Protein AF-X1FPE2-F1 (afdb_monomer_lite)

pLDDT: mean 84.33, std 11.92, range [54.25, 96.06]

Secondary structure (DSSP, 8-state):
---HHHHHHHHHHHHTT--HHHHHHHTT--HHHHHHHHH--HHHHHHHHHHT----GGGSTTHHHHHHHHHHTTT----HHHHHTT-

Foldseek 3Di:
DDDPVLLVQLVVVVVVVDDLVCSCVVVVHDSVVSVVSNVDDPVRVVVVVVVVPPPVVVCVVVPVVVVVVCVVVVVPDDPVVVVVVVD

Organism: NCBI:txid412755

Sequence (87 aa):
MIRKEMYEKVQLFKRLGHSKSEISSDLEIDPKTAAKYYAMDGREFKTYRKEHMFRDKVLEEYEKDILKVYKMNEFQRLNMSAVYDYL

Structure (mmCIF, N/CA/C/O backbone):
data_AF-X1FPE2-F1
#
_entry.id   AF-X1FPE2-F1
#
loop_
_atom_site.group_PDB
_atom_site.id
_atom_site.type_symbol
_atom_site.label_atom_id
_atom_site.label_alt_id
_atom_site.label_comp_id
_atom_site.label_asym_id
_atom_site.label_entity_id
_atom_site.label_seq_id
_atom_site.pdbx_PDB_ins_code
_atom_site.Cartn_x
_atom_site.Cartn_y
_atom_site.Cartn_z
_atom_site.occupancy
_atom_site.B_iso_or_equiv
_atom_site.auth_seq_id
_atom_site.auth_comp_id
_atom_site.auth_asym_id
_atom_site.auth_atom_id
_atom_site.pdbx_PDB_model_num
ATOM 1 N N . MET A 1 1 ? -6.764 -3.322 2.563 1.00 66.56 1 MET A N 1
ATOM 2 C CA . MET A 1 1 ? -5.664 -2.671 3.319 1.00 66.56 1 MET A CA 1
ATOM 3 C C . MET A 1 1 ? -4.416 -2.585 2.451 1.00 66.56 1 MET A C 1
ATOM 5 O O . MET A 1 1 ? -4.012 -3.592 1.882 1.00 66.56 1 MET A O 1
ATOM 9 N N . ILE A 1 2 ? -3.802 -1.404 2.353 1.00 78.38 2 ILE A N 1
ATOM 10 C CA . ILE A 1 2 ? -2.596 -1.186 1.540 1.00 78.38 2 ILE A CA 1
ATOM 11 C C . ILE A 1 2 ? -1.354 -1.688 2.284 1.00 78.38 2 ILE A C 1
ATOM 13 O O . ILE A 1 2 ? -1.034 -1.207 3.377 1.00 78.38 2 ILE A O 1
ATOM 17 N N . ARG A 1 3 ? -0.667 -2.678 1.701 1.00 82.25 3 ARG A N 1
ATOM 18 C CA . ARG A 1 3 ? 0.493 -3.345 2.310 1.00 82.25 3 ARG A CA 1
ATOM 19 C C . ARG A 1 3 ? 1.781 -2.577 2.007 1.00 82.25 3 ARG A C 1
ATOM 21 O O . ARG A 1 3 ? 2.111 -2.348 0.848 1.00 82.25 3 ARG A O 1
ATOM 28 N N . LYS A 1 4 ? 2.526 -2.221 3.060 1.00 87.75 4 LYS A N 1
ATOM 29 C CA . LYS A 1 4 ? 3.830 -1.534 2.967 1.00 87.75 4 LYS A CA 1
ATOM 30 C C . LYS A 1 4 ? 4.863 -2.358 2.195 1.00 87.75 4 LYS A C 1
ATOM 32 O O . LYS A 1 4 ? 5.574 -1.808 1.366 1.00 87.75 4 LYS A O 1
ATOM 37 N N . GLU A 1 5 ? 4.865 -3.669 2.413 1.00 90.25 5 GLU A N 1
ATOM 38 C CA . GLU A 1 5 ? 5.762 -4.625 1.752 1.00 90.25 5 GLU A CA 1
ATOM 39 C C . GLU A 1 5 ? 5.673 -4.551 0.223 1.00 90.25 5 GLU A C 1
ATOM 41 O O . GLU A 1 5 ? 6.689 -4.630 -0.459 1.00 90.25 5 GLU A O 1
ATOM 46 N N . MET A 1 6 ? 4.468 -4.355 -0.329 1.00 91.56 6 MET A N 1
ATOM 47 C CA . MET A 1 6 ? 4.285 -4.280 -1.781 1.00 91.56 6 MET A CA 1
ATOM 48 C C . MET A 1 6 ? 4.933 -3.019 -2.365 1.00 91.56 6 MET A C 1
ATOM 50 O O . MET A 1 6 ? 5.627 -3.084 -3.374 1.00 91.56 6 MET A O 1
ATOM 54 N N . TYR A 1 7 ? 4.765 -1.876 -1.699 1.00 93.81 7 TYR A N 1
ATOM 55 C CA . TYR A 1 7 ? 5.444 -0.637 -2.081 1.00 93.81 7 TYR A CA 1
ATOM 56 C C . TYR A 1 7 ? 6.971 -0.772 -1.993 1.00 93.81 7 TYR A C 1
ATOM 58 O O . TYR A 1 7 ? 7.679 -0.361 -2.908 1.00 93.81 7 TYR A O 1
ATOM 66 N N . GLU A 1 8 ? 7.487 -1.400 -0.935 1.00 94.88 8 GLU A N 1
ATOM 67 C CA . GLU A 1 8 ? 8.928 -1.619 -0.765 1.00 94.88 8 GLU A CA 1
ATOM 68 C C . GLU A 1 8 ? 9.518 -2.510 -1.866 1.00 94.88 8 GLU A C 1
ATOM 70 O O . GLU A 1 8 ? 10.593 -2.195 -2.382 1.00 94.88 8 GLU A O 1
ATOM 75 N N . LYS A 1 9 ? 8.798 -3.561 -2.285 1.00 95.50 9 LYS A N 1
ATOM 76 C CA . LYS A 1 9 ? 9.186 -4.404 -3.426 1.00 95.50 9 LYS A CA 1
ATOM 77 C C . LYS A 1 9 ? 9.240 -3.602 -4.726 1.00 95.50 9 LYS A C 1
ATOM 79 O O . LYS A 1 9 ? 10.267 -3.620 -5.396 1.00 95.50 9 LYS A O 1
ATOM 84 N N . VAL A 1 10 ? 8.204 -2.824 -5.044 1.00 94.81 10 VAL A N 1
ATOM 85 C CA . VAL A 1 10 ? 8.196 -1.966 -6.247 1.00 94.81 10 VAL A CA 1
ATOM 86 C C . VAL A 1 10 ? 9.377 -0.985 -6.243 1.00 94.81 10 VAL A C 1
ATOM 88 O O . VAL A 1 10 ? 10.049 -0.811 -7.258 1.00 94.81 10 VAL A O 1
ATOM 91 N N . GLN A 1 11 ? 9.685 -0.376 -5.095 1.00 95.88 11 GLN A N 1
ATOM 92 C CA . GLN A 1 11 ? 10.813 0.552 -4.957 1.00 95.88 11 GLN A CA 1
ATOM 93 C C . GLN A 1 11 ? 12.181 -0.142 -5.022 1.00 95.88 11 GLN A C 1
ATOM 95 O O . GLN A 1 11 ? 13.167 0.469 -5.434 1.00 95.88 11 GLN A O 1
ATOM 100 N N . LEU A 1 12 ? 12.283 -1.404 -4.601 1.00 96.06 12 LEU A N 1
ATOM 101 C CA . LEU A 1 12 ? 13.489 -2.208 -4.798 1.00 96.06 12 LEU A CA 1
ATOM 102 C C . LEU A 1 12 ? 13.717 -2.478 -6.288 1.00 96.06 12 LEU A C 1
ATOM 104 O O . LEU A 1 12 ? 14.786 -2.161 -6.794 1.00 96.06 12 LEU A O 1
ATOM 108 N N . PHE A 1 13 ? 12.702 -2.967 -6.997 1.00 95.00 13 PHE A N 1
ATOM 109 C CA . PHE A 1 13 ? 12.794 -3.263 -8.429 1.00 95.00 13 PHE A CA 1
ATOM 110 C C . PHE A 1 13 ? 13.098 -2.009 -9.257 1.00 95.00 13 PHE A C 1
ATOM 112 O O . PHE A 1 13 ? 13.950 -2.039 -10.141 1.00 95.00 13 PHE A O 1
ATOM 119 N N . LYS A 1 14 ? 12.494 -0.868 -8.903 1.00 94.50 14 LYS A N 1
ATOM 120 C CA . LYS A 1 14 ? 12.837 0.439 -9.484 1.00 94.50 14 LYS A CA 1
ATOM 121 C C . LYS A 1 14 ? 14.322 0.779 -9.319 1.00 94.50 14 LYS A C 1
ATOM 123 O O . LYS A 1 14 ? 14.947 1.250 -10.261 1.00 94.50 14 LYS A O 1
ATOM 128 N N . ARG A 1 15 ? 14.898 0.543 -8.133 1.00 94.81 15 ARG A N 1
ATOM 129 C CA . ARG A 1 15 ? 16.334 0.770 -7.868 1.00 94.81 15 ARG A CA 1
ATOM 130 C C . ARG A 1 15 ? 17.237 -0.205 -8.624 1.00 94.81 15 ARG A C 1
ATOM 132 O O . ARG A 1 15 ? 18.365 0.155 -8.931 1.00 94.81 15 ARG A O 1
ATOM 139 N N . LEU A 1 16 ? 16.734 -1.400 -8.926 1.00 95.06 16 LEU A N 1
ATOM 140 C CA . LEU A 1 16 ? 17.403 -2.401 -9.758 1.00 95.06 16 LEU A CA 1
ATOM 141 C C . LEU A 1 16 ? 17.264 -2.120 -11.268 1.00 95.06 16 LEU A C 1
ATOM 143 O O . LEU A 1 16 ? 17.884 -2.813 -12.064 1.00 95.06 16 LEU A O 1
ATOM 147 N N . GLY A 1 17 ? 16.497 -1.097 -11.666 1.00 94.69 17 GLY A N 1
ATOM 148 C CA . GLY A 1 17 ? 16.357 -0.665 -13.061 1.00 94.69 17 GLY A CA 1
ATOM 149 C C . GLY A 1 17 ? 15.175 -1.274 -13.818 1.00 94.69 17 GLY A C 1
ATOM 150 O O . GLY A 1 17 ? 15.046 -1.028 -15.014 1.00 94.69 17 GLY A O 1
ATOM 151 N N . HIS A 1 18 ? 14.297 -2.020 -13.145 1.00 94.69 18 HIS A N 1
ATOM 152 C CA . HIS A 1 18 ? 13.126 -2.616 -13.788 1.00 94.69 18 HIS A CA 1
ATOM 153 C C . HIS A 1 18 ? 12.111 -1.547 -14.209 1.00 94.69 18 HIS A C 1
ATOM 155 O O . HIS A 1 18 ? 11.838 -0.578 -13.493 1.00 94.69 18 HIS A O 1
ATOM 161 N N . SER A 1 19 ? 11.488 -1.777 -15.356 1.00 94.62 19 SER A N 1
ATOM 162 C CA . SER A 1 19 ? 10.362 -1.012 -15.870 1.00 94.62 19 SER A CA 1
ATOM 163 C C . SER A 1 19 ? 9.062 -1.324 -15.121 1.00 94.62 19 SER A C 1
ATOM 165 O O . SER A 1 19 ? 8.901 -2.346 -14.455 1.00 94.62 19 SER A O 1
ATOM 167 N N . LYS A 1 20 ? 8.068 -0.442 -15.268 1.00 94.38 20 LYS A N 1
ATOM 168 C CA . LYS A 1 20 ? 6.736 -0.621 -14.661 1.00 94.38 20 LYS A CA 1
ATOM 169 C C . LYS A 1 20 ? 6.034 -1.898 -15.149 1.00 94.38 20 LYS A C 1
ATOM 171 O O . LYS A 1 20 ? 5.300 -2.507 -14.377 1.00 94.38 20 LYS A O 1
ATOM 176 N N . SER A 1 21 ? 6.242 -2.277 -16.411 1.00 94.75 21 SER A N 1
ATOM 177 C CA . SER A 1 21 ? 5.675 -3.486 -17.021 1.00 94.75 21 SER A CA 1
ATOM 178 C C . SER A 1 21 ? 6.312 -4.761 -16.479 1.00 94.75 21 SER A C 1
ATOM 180 O O . SER A 1 21 ? 5.587 -5.704 -16.169 1.00 94.75 21 SER A O 1
ATOM 182 N N . GLU A 1 22 ? 7.636 -4.770 -16.304 1.00 94.69 22 GLU A N 1
ATOM 183 C CA . GLU A 1 22 ? 8.348 -5.888 -15.669 1.00 94.69 22 GLU A CA 1
ATOM 184 C C . GLU A 1 22 ? 7.880 -6.046 -14.227 1.00 94.69 22 GLU A C 1
ATOM 186 O O . GLU A 1 22 ? 7.441 -7.115 -13.843 1.00 94.69 22 GLU A O 1
ATOM 191 N N . ILE A 1 23 ? 7.810 -4.953 -13.466 1.00 94.12 23 ILE A N 1
ATOM 192 C CA . ILE A 1 23 ? 7.325 -4.975 -12.079 1.00 94.12 23 ILE A CA 1
ATOM 193 C C . ILE A 1 23 ? 5.889 -5.504 -11.972 1.00 94.12 23 ILE A C 1
ATOM 195 O O . ILE A 1 23 ? 5.576 -6.245 -11.045 1.00 94.12 23 ILE A O 1
ATOM 199 N N . SER A 1 24 ? 5.001 -5.106 -12.887 1.00 95.38 24 SER A N 1
ATOM 200 C CA . SER A 1 24 ? 3.616 -5.593 -12.910 1.00 95.38 24 SER A CA 1
ATOM 201 C C . SER A 1 24 ? 3.545 -7.094 -13.190 1.00 95.38 24 SER A C 1
ATOM 203 O O . SER A 1 24 ? 2.743 -7.777 -12.559 1.00 95.38 24 SER A O 1
ATOM 205 N N . SER A 1 25 ? 4.404 -7.592 -14.082 1.00 94.81 25 SER A N 1
ATOM 206 C CA . SER A 1 25 ? 4.473 -9.009 -14.451 1.00 94.81 25 SER A CA 1
ATOM 207 C C . SER A 1 25 ? 5.129 -9.844 -13.344 1.00 94.81 25 SER A C 1
ATOM 209 O O . SER A 1 25 ? 4.549 -10.827 -12.903 1.00 94.81 25 SER A O 1
ATOM 211 N N . ASP A 1 26 ? 6.279 -9.405 -12.827 1.00 93.44 26 ASP A N 1
ATOM 212 C CA . ASP A 1 26 ? 7.087 -10.116 -11.827 1.00 93.44 26 ASP A CA 1
ATOM 213 C C . ASP A 1 26 ? 6.417 -10.172 -10.448 1.00 93.44 26 ASP A C 1
ATOM 215 O O . ASP A 1 26 ? 6.586 -11.136 -9.703 1.00 93.44 26 ASP A O 1
ATOM 219 N N . LEU A 1 27 ? 5.685 -9.116 -10.070 1.00 91.69 27 LEU A N 1
ATOM 220 C CA . LEU A 1 27 ? 4.954 -9.060 -8.800 1.00 91.69 27 LEU A CA 1
ATOM 221 C C . LEU A 1 27 ? 3.482 -9.467 -8.940 1.00 91.69 27 LEU A C 1
ATOM 223 O O . LEU A 1 27 ? 2.774 -9.446 -7.932 1.00 91.69 27 LEU A O 1
ATOM 227 N N . GLU A 1 28 ? 3.028 -9.790 -10.156 1.00 93.12 28 GLU A N 1
ATOM 228 C CA . GLU A 1 28 ? 1.635 -10.126 -10.485 1.00 93.12 28 GLU A CA 1
ATOM 229 C C . GLU A 1 28 ? 0.624 -9.110 -9.918 1.00 93.12 28 GLU A C 1
ATOM 231 O O . GLU A 1 28 ? -0.432 -9.450 -9.381 1.00 93.12 28 GLU A O 1
ATOM 236 N N . ILE A 1 29 ? 0.963 -7.820 -10.006 1.00 92.25 29 ILE A N 1
ATOM 237 C CA . ILE A 1 29 ? 0.103 -6.723 -9.551 1.00 92.25 29 ILE A CA 1
ATOM 238 C C . ILE A 1 29 ? -0.501 -5.976 -10.729 1.00 92.25 29 ILE A C 1
ATOM 240 O O . ILE A 1 29 ? 0.101 -5.867 -11.797 1.00 92.25 29 ILE A O 1
ATOM 244 N N . ASP A 1 30 ? -1.668 -5.376 -10.497 1.00 93.12 30 ASP A N 1
ATOM 245 C CA . ASP A 1 30 ? -2.328 -4.525 -11.481 1.00 93.12 30 ASP A CA 1
ATOM 246 C C . ASP A 1 30 ? -1.373 -3.422 -12.003 1.00 93.12 30 ASP A C 1
ATOM 248 O O . ASP A 1 30 ? -0.741 -2.719 -11.196 1.00 93.12 30 ASP A O 1
ATOM 252 N N . PRO A 1 31 ? -1.281 -3.216 -13.333 1.00 93.50 31 PRO A N 1
ATOM 253 C CA . PRO A 1 31 ? -0.376 -2.236 -13.927 1.00 93.50 31 PRO A CA 1
ATOM 254 C C . PRO A 1 31 ? -0.560 -0.812 -13.394 1.00 93.50 31 PRO A C 1
ATOM 256 O O . PRO A 1 31 ? 0.417 -0.064 -13.283 1.00 93.50 31 PRO A O 1
ATOM 259 N N . LYS A 1 32 ? -1.786 -0.412 -13.018 1.00 94.06 32 LYS A N 1
ATOM 260 C CA . LYS A 1 32 ? -2.029 0.917 -12.433 1.00 94.06 32 LYS A CA 1
ATOM 261 C C . LYS A 1 32 ? -1.426 1.006 -11.036 1.00 94.06 32 LYS A C 1
ATOM 263 O O . LYS A 1 32 ? -0.867 2.043 -10.684 1.00 94.06 32 LYS A O 1
ATOM 268 N N . THR A 1 33 ? -1.485 -0.075 -10.259 1.00 91.25 33 THR A N 1
ATOM 269 C CA . THR A 1 33 ? -0.837 -0.166 -8.942 1.00 91.25 33 THR A CA 1
ATOM 270 C C . THR A 1 33 ? 0.684 -0.100 -9.068 1.00 91.25 33 THR A C 1
ATOM 272 O O . THR A 1 33 ? 1.309 0.698 -8.365 1.00 91.25 33 THR A O 1
ATOM 275 N N . ALA A 1 34 ? 1.273 -0.850 -10.007 1.00 93.75 34 ALA A N 1
ATOM 276 C CA . ALA A 1 34 ? 2.705 -0.779 -10.297 1.00 93.75 34 ALA A CA 1
ATOM 277 C C . ALA A 1 34 ? 3.120 0.648 -10.687 1.00 93.75 34 ALA A C 1
ATOM 279 O O . ALA A 1 34 ? 4.025 1.221 -10.082 1.00 93.75 34 ALA A O 1
ATOM 280 N N . ALA A 1 35 ? 2.409 1.270 -11.633 1.00 95.62 35 ALA A N 1
ATOM 281 C CA . ALA A 1 35 ? 2.691 2.631 -12.082 1.00 95.62 35 ALA A CA 1
ATOM 282 C C . ALA A 1 35 ? 2.568 3.669 -10.955 1.00 95.62 35 ALA A C 1
ATOM 284 O O . ALA A 1 35 ? 3.428 4.546 -10.835 1.00 95.62 35 ALA A O 1
ATOM 285 N N . LYS A 1 36 ? 1.535 3.547 -10.113 1.00 94.50 36 LYS A N 1
ATOM 286 C CA . LYS A 1 36 ? 1.301 4.423 -8.962 1.00 94.50 36 LYS A CA 1
ATOM 287 C C . LYS A 1 36 ? 2.440 4.328 -7.955 1.00 94.50 36 LYS A C 1
ATOM 289 O O . LYS A 1 36 ? 3.016 5.348 -7.595 1.00 94.50 36 LYS A O 1
ATOM 294 N N . TYR A 1 37 ? 2.794 3.118 -7.523 1.00 95.06 37 TYR A N 1
ATOM 295 C CA . TYR A 1 37 ? 3.848 2.923 -6.521 1.00 95.06 37 TYR A CA 1
ATOM 296 C C . TYR A 1 37 ? 5.229 3.263 -7.061 1.00 95.06 37 TYR A C 1
ATOM 298 O O . TYR A 1 37 ? 6.070 3.716 -6.296 1.00 95.06 37 TYR A O 1
ATOM 306 N N . TYR A 1 38 ? 5.454 3.089 -8.362 1.00 94.50 38 TYR A N 1
ATOM 307 C CA . TYR A 1 38 ? 6.703 3.459 -9.016 1.00 94.50 38 TYR A CA 1
ATOM 308 C C . TYR A 1 38 ? 6.932 4.977 -9.038 1.00 94.50 38 TYR A C 1
ATOM 310 O O . TYR A 1 38 ? 8.070 5.437 -8.902 1.00 94.50 38 TYR A O 1
ATOM 318 N N . ALA A 1 39 ? 5.870 5.760 -9.245 1.00 94.69 39 ALA A N 1
ATOM 319 C CA . ALA A 1 39 ? 5.940 7.220 -9.278 1.00 94.69 39 ALA A CA 1
ATOM 320 C C . ALA A 1 39 ? 6.058 7.836 -7.876 1.00 94.69 39 ALA A C 1
ATOM 322 O O . ALA A 1 39 ? 6.739 8.842 -7.714 1.00 94.69 39 ALA A O 1
ATOM 323 N N . MET A 1 40 ? 5.421 7.203 -6.893 1.00 93.81 40 MET A N 1
ATOM 324 C CA . MET A 1 40 ? 5.266 7.712 -5.535 1.00 93.81 40 MET A CA 1
ATOM 325 C C . MET A 1 40 ? 6.571 7.677 -4.725 1.00 93.81 40 MET A C 1
ATOM 327 O O . MET A 1 40 ? 7.330 6.703 -4.797 1.00 93.81 40 MET A O 1
ATOM 331 N N . ASP A 1 41 ? 6.803 8.713 -3.918 1.00 91.75 41 ASP A N 1
ATOM 332 C CA . ASP A 1 41 ? 7.870 8.747 -2.916 1.00 91.75 41 ASP A CA 1
ATOM 333 C C . ASP A 1 41 ? 7.421 8.192 -1.545 1.00 91.75 41 ASP A C 1
ATOM 335 O O . ASP A 1 41 ? 6.251 7.887 -1.296 1.00 91.75 41 ASP A O 1
ATOM 339 N N . GLY A 1 42 ? 8.365 8.035 -0.610 1.00 89.44 42 GLY A N 1
ATOM 340 C CA . GLY A 1 42 ? 8.067 7.451 0.703 1.00 89.44 42 GLY A CA 1
ATOM 341 C C . GLY A 1 42 ? 7.117 8.288 1.571 1.00 89.44 42 GLY A C 1
ATOM 342 O O . GLY A 1 42 ? 6.394 7.725 2.399 1.00 89.44 42 GLY A O 1
ATOM 343 N N . ARG A 1 43 ? 7.101 9.616 1.400 1.00 91.62 43 ARG A N 1
ATOM 344 C CA . ARG A 1 43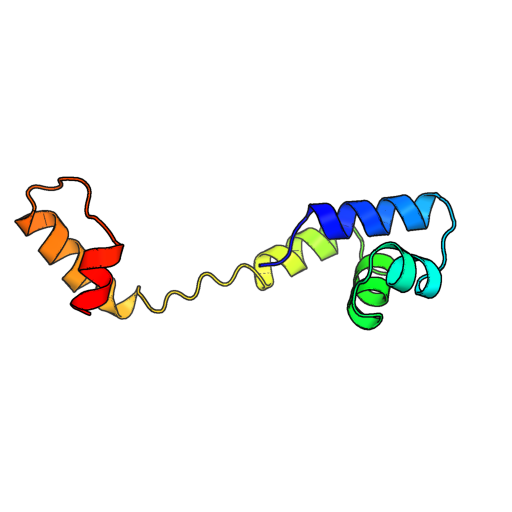 ? 6.203 10.521 2.133 1.00 91.62 43 ARG A CA 1
ATOM 345 C C . ARG A 1 43 ? 4.797 10.439 1.559 1.00 91.62 43 ARG A C 1
ATOM 347 O O . ARG A 1 43 ? 3.851 10.253 2.322 1.00 91.62 43 ARG A O 1
ATOM 354 N N . GLU A 1 44 ? 4.679 10.484 0.239 1.00 93.00 44 GLU A N 1
ATOM 355 C CA . GLU A 1 44 ? 3.421 10.301 -0.480 1.00 93.00 44 GLU A CA 1
ATOM 356 C C . GLU A 1 44 ? 2.806 8.934 -0.169 1.00 93.00 44 GLU A C 1
ATOM 358 O O . GLU A 1 44 ? 1.6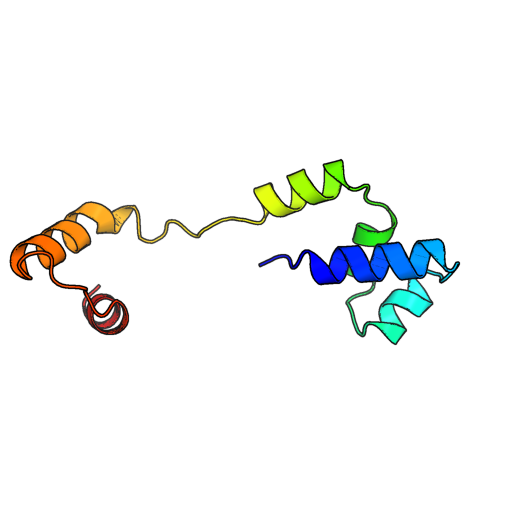19 8.857 0.140 1.00 93.00 44 GLU A O 1
ATOM 363 N N . PHE A 1 45 ? 3.611 7.865 -0.118 1.00 91.88 45 PHE A N 1
ATOM 364 C CA . PHE A 1 45 ? 3.123 6.539 0.266 1.00 91.88 45 PHE A CA 1
ATOM 365 C C . PHE A 1 45 ? 2.596 6.498 1.698 1.00 91.88 45 PHE A C 1
ATOM 367 O O . PHE A 1 45 ? 1.567 5.875 1.965 1.00 91.88 45 PHE A O 1
ATOM 374 N N . LYS A 1 46 ? 3.271 7.170 2.637 1.00 88.56 46 LYS A N 1
ATOM 375 C CA . LYS A 1 46 ? 2.815 7.241 4.030 1.00 88.56 46 LYS A CA 1
ATOM 376 C C . LYS A 1 46 ? 1.459 7.944 4.134 1.00 88.56 46 LYS A C 1
ATOM 378 O O . LYS A 1 46 ? 0.589 7.446 4.848 1.00 88.56 46 LYS A O 1
ATOM 383 N N . THR A 1 47 ? 1.276 9.052 3.419 1.00 89.31 47 THR A N 1
ATOM 384 C CA . THR A 1 47 ? 0.003 9.788 3.362 1.00 89.31 47 THR A CA 1
ATOM 385 C C . THR A 1 47 ? -1.081 8.957 2.685 1.00 89.31 47 THR A C 1
ATOM 387 O O . THR A 1 47 ? -2.114 8.704 3.295 1.00 89.31 47 THR A O 1
ATOM 390 N N . TYR A 1 48 ? -0.800 8.413 1.502 1.00 88.38 48 TYR A N 1
ATOM 391 C CA . TYR A 1 48 ? -1.709 7.554 0.748 1.00 88.38 48 TYR A CA 1
ATOM 392 C C . TYR A 1 48 ? -2.177 6.343 1.562 1.00 88.38 48 TYR A C 1
ATOM 394 O O . TYR A 1 48 ? -3.369 6.039 1.628 1.00 88.38 48 TYR A O 1
ATOM 402 N N . ARG A 1 49 ? -1.246 5.669 2.247 1.00 87.12 49 ARG A N 1
ATOM 403 C CA . ARG A 1 49 ? -1.568 4.561 3.147 1.00 87.12 49 ARG A CA 1
ATOM 404 C C . ARG A 1 49 ? -2.450 5.028 4.299 1.00 87.12 49 ARG A C 1
ATOM 406 O O . ARG A 1 49 ? -3.381 4.310 4.623 1.00 87.12 49 ARG A O 1
ATOM 413 N N . LYS A 1 50 ? -2.181 6.188 4.909 1.00 83.19 50 LYS A N 1
ATOM 414 C CA . LYS A 1 50 ? -2.994 6.739 6.007 1.00 83.19 50 LYS A CA 1
ATOM 415 C C . LYS A 1 50 ? -4.417 7.067 5.547 1.00 83.19 50 LYS A C 1
ATOM 417 O O . LYS A 1 50 ? -5.360 6.708 6.237 1.00 83.19 50 LYS A O 1
ATOM 422 N N . GLU A 1 51 ? -4.566 7.687 4.382 1.00 83.31 51 GLU A N 1
ATOM 423 C CA . GLU A 1 51 ? -5.870 7.987 3.774 1.00 83.31 51 GLU A CA 1
ATOM 424 C C . GLU A 1 51 ? -6.650 6.715 3.441 1.00 83.31 51 GLU A C 1
ATOM 426 O O . GLU A 1 51 ? -7.856 6.668 3.616 1.00 83.31 51 GLU A O 1
ATOM 431 N N . HIS A 1 52 ? -5.959 5.656 3.014 1.00 77.50 52 HIS A N 1
ATOM 432 C CA . HIS A 1 52 ? -6.566 4.355 2.710 1.00 77.50 52 HIS A CA 1
ATOM 433 C C . HIS A 1 52 ? -6.571 3.400 3.914 1.00 77.50 52 HIS A C 1
ATOM 435 O O . HIS A 1 52 ? -6.941 2.230 3.788 1.00 77.50 52 HIS A O 1
ATOM 441 N N . MET A 1 53 ? -6.167 3.881 5.092 1.00 70.19 53 MET A N 1
ATOM 442 C CA . MET A 1 53 ? -6.374 3.227 6.383 1.00 70.19 53 MET A CA 1
ATOM 443 C C . MET A 1 53 ? -7.713 3.675 6.979 1.00 70.19 53 MET A C 1
ATOM 445 O O . MET A 1 53 ? -7.813 3.907 8.184 1.00 70.19 53 MET A O 1
ATOM 449 N N . PHE A 1 54 ? -8.757 3.748 6.146 1.00 58.12 54 PHE A N 1
ATOM 450 C CA . PHE A 1 54 ? -10.123 3.702 6.646 1.00 58.12 54 PHE A CA 1
ATOM 451 C C . PHE A 1 54 ? -10.284 2.383 7.406 1.00 58.12 54 PHE A C 1
ATOM 453 O O . PHE A 1 54 ? -10.374 1.300 6.830 1.00 58.12 54 PHE A O 1
ATOM 460 N N . ARG A 1 55 ? -10.259 2.474 8.738 1.00 57.09 55 ARG A N 1
ATOM 461 C CA . ARG A 1 55 ? -11.114 1.609 9.536 1.00 57.09 55 ARG A CA 1
ATOM 462 C C . ARG A 1 55 ? -12.513 2.081 9.203 1.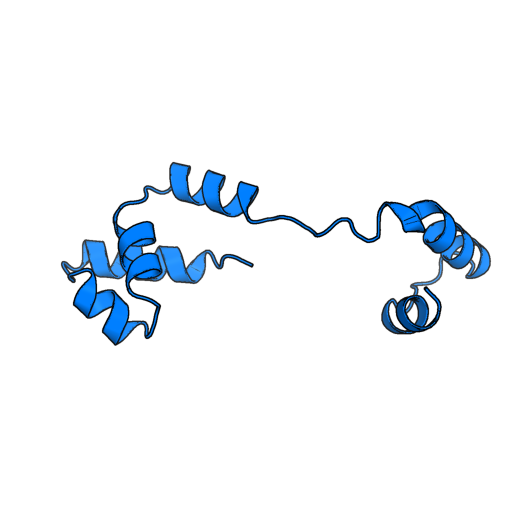00 57.09 55 ARG A C 1
ATOM 464 O O . ARG A 1 55 ? -12.853 3.205 9.563 1.00 57.09 55 ARG A O 1
ATOM 471 N N . ASP A 1 56 ? -13.270 1.252 8.502 1.00 54.25 56 ASP A N 1
ATOM 472 C CA . ASP A 1 56 ? -14.714 1.394 8.484 1.00 54.25 56 ASP A CA 1
ATOM 473 C C . ASP A 1 56 ? -15.166 1.419 9.941 1.00 54.25 56 ASP A C 1
ATOM 475 O O . ASP A 1 56 ? -15.176 0.408 10.643 1.00 54.25 56 ASP A O 1
ATOM 479 N N . LYS A 1 57 ? -15.460 2.621 10.432 1.00 58.59 57 LYS A N 1
ATOM 480 C CA . LYS A 1 57 ? -16.044 2.853 11.747 1.00 58.59 57 LYS A CA 1
ATOM 481 C C . LYS A 1 57 ? -17.547 2.570 11.699 1.00 58.59 57 LYS A C 1
ATOM 483 O O . LYS A 1 57 ? -18.327 3.226 12.372 1.00 58.59 57 LYS A O 1
ATOM 488 N N . VAL A 1 58 ? -17.949 1.565 10.926 1.00 64.06 58 VAL A N 1
ATOM 489 C CA . VAL A 1 58 ? -19.332 1.080 10.865 1.00 64.06 58 VAL A CA 1
ATOM 490 C C . VAL A 1 58 ? -19.824 0.723 12.270 1.00 64.06 58 VAL A C 1
ATOM 492 O O . VAL A 1 58 ? -20.996 0.846 12.564 1.00 64.06 58 VAL A O 1
ATOM 495 N N . LEU A 1 59 ? -18.911 0.373 13.182 1.00 63.62 59 LEU A N 1
ATOM 496 C CA . LEU A 1 59 ? -19.228 0.045 14.570 1.00 63.62 59 LEU A CA 1
ATOM 497 C C . LEU A 1 59 ? -19.219 1.234 15.543 1.00 63.62 59 LEU A C 1
ATOM 499 O O . LEU A 1 59 ? -19.493 1.038 16.722 1.00 63.62 59 LEU A O 1
ATOM 503 N N . GLU A 1 60 ? -18.902 2.450 15.089 1.00 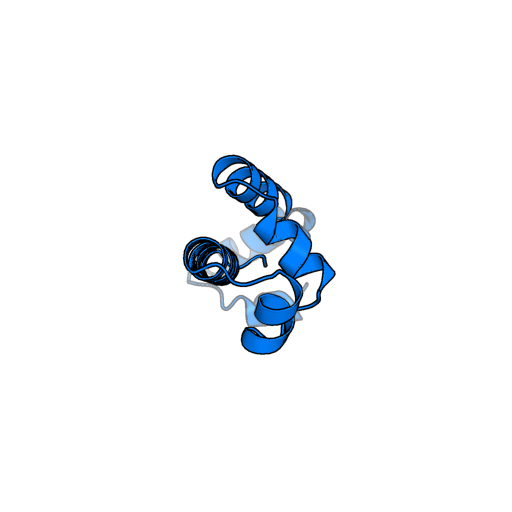73.06 60 GLU A N 1
ATOM 504 C CA . GLU A 1 60 ? -18.981 3.650 15.938 1.00 73.06 60 GLU A CA 1
ATOM 505 C C . GLU A 1 60 ? -20.438 3.965 16.309 1.00 73.06 60 GLU A C 1
ATOM 507 O O . GLU A 1 60 ? -20.700 4.413 17.421 1.00 73.06 60 GLU A O 1
ATOM 512 N N . GLU A 1 61 ? -21.407 3.626 15.449 1.00 79.38 61 GLU A N 1
ATOM 513 C CA . GLU A 1 61 ? -22.834 3.760 15.780 1.00 79.38 61 GLU A CA 1
ATOM 514 C C . GLU A 1 61 ? -23.285 2.787 16.885 1.00 79.38 61 GLU A C 1
ATOM 516 O O . GLU A 1 61 ? -24.096 3.157 17.734 1.00 79.38 61 GLU A O 1
ATOM 521 N N . TYR A 1 62 ? -22.686 1.593 16.946 1.00 78.88 62 TYR A N 1
ATOM 522 C CA . TYR A 1 62 ? -22.984 0.562 17.949 1.00 78.88 62 TYR A CA 1
ATOM 523 C C . TYR A 1 62 ? -22.102 0.652 19.201 1.00 78.88 62 TYR A C 1
ATOM 525 O O . TYR A 1 62 ? -22.182 -0.216 20.072 1.00 78.88 62 TYR A O 1
ATOM 533 N N . GLU A 1 63 ? -21.257 1.682 19.334 1.00 80.56 63 GLU A N 1
ATOM 534 C CA . GLU A 1 63 ? -20.299 1.800 20.443 1.00 80.56 63 GLU A CA 1
ATOM 535 C C . GLU A 1 63 ? -20.989 1.662 21.809 1.00 80.56 63 GLU A C 1
ATOM 537 O O . GLU A 1 63 ? -20.528 0.926 22.685 1.00 80.56 63 GLU A O 1
ATOM 542 N N . LYS A 1 64 ? -22.141 2.320 21.978 1.00 84.31 64 LYS A N 1
ATOM 543 C CA . LYS A 1 64 ? -22.915 2.281 23.228 1.00 84.31 64 LYS A CA 1
ATOM 544 C C . LYS A 1 64 ? -23.450 0.885 23.540 1.00 84.31 64 LYS A C 1
ATOM 546 O O . LYS A 1 64 ? -23.409 0.470 24.699 1.00 84.31 64 LYS A O 1
ATOM 551 N N . ASP A 1 65 ? -23.925 0.167 22.529 1.00 84.31 65 ASP A N 1
ATOM 552 C CA . ASP A 1 65 ? -24.497 -1.169 22.693 1.00 84.31 65 ASP A CA 1
ATOM 553 C C . ASP A 1 65 ? -23.408 -2.207 22.974 1.00 84.31 65 ASP A C 1
ATOM 555 O O . ASP A 1 65 ? -23.541 -3.014 23.897 1.00 84.31 65 ASP A O 1
ATOM 559 N N . ILE A 1 66 ? -22.265 -2.106 22.291 1.00 81.94 66 ILE A N 1
ATOM 560 C CA . ILE A 1 66 ? -21.086 -2.943 22.547 1.00 81.94 66 ILE A CA 1
ATOM 561 C C . ILE A 1 66 ? -20.575 -2.731 23.979 1.00 81.94 66 ILE A C 1
ATOM 563 O O . ILE A 1 66 ? -20.320 -3.699 24.699 1.00 81.94 66 ILE A O 1
ATOM 567 N N . LEU A 1 67 ? -20.465 -1.478 24.435 1.00 84.44 67 LEU A N 1
ATOM 568 C CA . LEU A 1 67 ? -20.041 -1.164 25.804 1.00 84.44 67 LEU A CA 1
ATOM 569 C C . LEU A 1 67 ? -21.039 -1.668 26.853 1.00 84.44 67 LEU A C 1
ATOM 571 O O . LEU A 1 67 ? -20.633 -2.094 27.937 1.00 84.44 67 LEU A O 1
ATOM 575 N N . LYS A 1 68 ? -22.338 -1.654 26.540 1.00 86.31 68 LYS A N 1
ATOM 576 C CA . LYS A 1 68 ? -23.380 -2.205 27.411 1.00 86.31 68 LYS A CA 1
ATOM 577 C C . LYS A 1 68 ? -23.229 -3.718 27.564 1.00 86.31 68 LYS A C 1
ATOM 579 O O . LYS A 1 68 ? -23.227 -4.198 28.696 1.00 86.31 68 LYS A O 1
ATOM 584 N N . VAL A 1 69 ? -23.041 -4.447 26.463 1.00 84.25 69 VAL A N 1
ATOM 585 C CA . VAL A 1 69 ? -22.782 -5.898 26.484 1.00 84.25 69 VAL A CA 1
ATOM 586 C C . VAL A 1 69 ? -21.491 -6.203 27.241 1.00 84.25 69 VAL A C 1
ATOM 588 O O . VAL A 1 69 ? -21.470 -7.084 28.095 1.00 84.25 69 VAL A O 1
ATOM 591 N N . TYR A 1 70 ? -20.431 -5.425 27.015 1.00 84.19 70 TYR A N 1
ATOM 592 C CA . TYR A 1 70 ? -19.161 -5.597 27.720 1.00 84.19 70 TYR A CA 1
ATOM 593 C C . TYR A 1 70 ? -19.294 -5.406 29.235 1.00 84.19 70 TYR A C 1
ATOM 595 O O . TYR A 1 70 ? -18.746 -6.190 30.009 1.00 84.19 70 TYR A O 1
ATOM 603 N N . LYS A 1 71 ? -20.072 -4.404 29.661 1.00 86.31 71 LYS A N 1
ATOM 604 C CA . LYS A 1 71 ? -20.380 -4.162 31.074 1.00 86.31 71 LYS A CA 1
ATOM 605 C C . LYS A 1 71 ? -21.219 -5.289 31.682 1.00 86.31 71 LYS A C 1
ATOM 607 O O . LYS A 1 71 ? -20.962 -5.676 32.817 1.00 86.31 71 LYS A O 1
ATOM 612 N N . MET A 1 72 ? -22.208 -5.805 30.949 1.00 86.44 72 MET A N 1
ATOM 613 C CA . MET A 1 72 ? -23.010 -6.961 31.380 1.00 86.44 72 MET A CA 1
ATOM 614 C C . MET A 1 72 ? -22.168 -8.236 31.487 1.00 86.44 72 MET A C 1
ATOM 616 O O . MET A 1 72 ? -22.436 -9.065 32.347 1.00 86.44 72 MET A O 1
ATOM 620 N N . ASN A 1 73 ? -21.124 -8.357 30.667 1.00 85.88 73 ASN A N 1
ATOM 621 C CA . ASN A 1 73 ? -20.166 -9.460 30.684 1.00 85.88 73 ASN A CA 1
ATOM 622 C C . ASN A 1 73 ? -19.033 -9.277 31.716 1.00 85.88 73 ASN A C 1
ATOM 624 O O . ASN A 1 73 ? -17.955 -9.843 31.553 1.00 85.88 73 ASN A O 1
ATOM 628 N N . GLU A 1 74 ? -19.221 -8.424 32.730 1.00 88.25 74 GLU A N 1
ATOM 629 C CA . GLU A 1 74 ? -18.225 -8.143 33.779 1.00 88.25 74 GLU A CA 1
ATOM 630 C C . GLU A 1 74 ? -16.841 -7.746 33.238 1.00 88.25 74 GLU A C 1
ATOM 632 O O . GLU A 1 74 ? -15.808 -8.027 33.846 1.00 88.25 74 GLU A O 1
ATOM 637 N N . PHE A 1 75 ? -16.805 -7.089 32.075 1.00 84.38 75 PHE A N 1
ATOM 638 C CA . PHE A 1 75 ? -15.572 -6.705 31.385 1.00 84.38 75 PHE A CA 1
ATOM 639 C C . PHE A 1 75 ? -14.661 -7.890 31.019 1.00 84.38 75 PHE A C 1
ATOM 641 O O . PHE A 1 75 ? -13.472 -7.712 30.746 1.00 84.38 75 PHE A O 1
ATOM 648 N N . GLN A 1 76 ? -15.199 -9.110 30.973 1.00 83.69 76 GLN A N 1
ATOM 649 C CA . GLN A 1 76 ? -14.477 -10.252 30.436 1.00 83.69 76 GLN A CA 1
ATOM 650 C C . GLN A 1 76 ? -14.340 -10.116 28.920 1.00 83.69 76 GLN A C 1
ATOM 652 O O . GLN A 1 76 ? -15.199 -9.546 28.239 1.00 83.69 76 GLN A O 1
ATOM 657 N N . ARG A 1 77 ? -13.243 -10.653 28.378 1.00 78.62 77 ARG A N 1
ATOM 658 C CA . ARG A 1 77 ? -12.921 -10.572 26.951 1.00 78.62 77 ARG A CA 1
ATOM 659 C C . ARG A 1 77 ? -14.095 -11.083 26.110 1.00 78.62 77 ARG A C 1
ATOM 661 O O . ARG A 1 77 ? -14.404 -12.270 26.134 1.00 78.62 77 ARG A O 1
ATOM 668 N N . LEU A 1 78 ? -14.711 -10.187 25.343 1.00 72.25 78 LEU A N 1
ATOM 669 C CA . LEU A 1 78 ? -15.794 -10.546 24.435 1.00 72.25 78 LEU A CA 1
ATOM 670 C C . LEU A 1 78 ? -15.240 -11.319 23.245 1.00 72.25 78 LEU A C 1
ATOM 672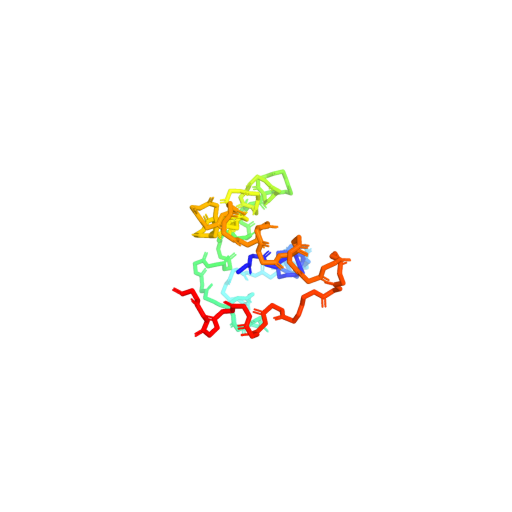 O O . LEU A 1 78 ? -14.267 -10.901 22.606 1.00 72.25 78 LEU A O 1
ATOM 676 N N . ASN A 1 79 ? -15.896 -12.429 22.917 1.00 77.12 79 ASN A N 1
ATOM 677 C CA . ASN A 1 79 ? -15.727 -13.014 21.605 1.00 77.12 79 ASN A CA 1
ATOM 678 C C . ASN A 1 79 ? -16.468 -12.131 20.599 1.00 77.12 79 ASN A C 1
ATOM 680 O O . ASN A 1 79 ? -17.686 -12.216 20.468 1.00 77.12 79 ASN A O 1
ATOM 684 N N . MET A 1 80 ? -15.720 -11.280 19.899 1.00 67.62 80 MET A N 1
ATOM 685 C CA . MET A 1 80 ? -16.287 -10.351 18.925 1.00 67.62 80 MET A CA 1
ATOM 686 C C . MET A 1 80 ? -17.123 -11.065 17.858 1.00 67.62 80 MET A C 1
ATOM 688 O O . MET A 1 80 ? -18.108 -10.486 17.424 1.00 67.62 80 MET A O 1
ATOM 692 N N . SER A 1 81 ? -16.813 -12.326 17.508 1.00 65.06 81 SER A N 1
ATOM 693 C CA . SER A 1 81 ? -17.628 -13.095 16.556 1.00 65.06 81 SER A CA 1
ATOM 694 C C . SER A 1 81 ? -19.067 -13.291 17.029 1.00 65.06 81 SER A C 1
ATOM 696 O O . SER A 1 81 ? -19.985 -13.137 16.242 1.00 65.06 81 SER A O 1
ATOM 698 N N . ALA A 1 82 ? -19.267 -13.561 18.320 1.00 65.81 82 ALA A N 1
ATOM 699 C CA . ALA A 1 82 ? -20.596 -13.734 18.902 1.00 65.81 82 ALA A CA 1
ATOM 700 C C . ALA A 1 82 ? -21.330 -12.398 19.099 1.00 65.81 82 ALA A C 1
ATOM 702 O O . ALA A 1 82 ? -22.554 -12.357 19.082 1.00 65.81 82 ALA A O 1
ATOM 703 N N . VAL A 1 83 ? -20.588 -11.298 19.274 1.00 64.69 83 VAL A N 1
ATOM 704 C CA . VAL A 1 83 ? -21.167 -9.946 19.297 1.00 64.69 83 VAL A CA 1
ATOM 705 C C . VAL A 1 83 ? -21.693 -9.561 17.909 1.00 64.69 83 VAL A C 1
ATOM 707 O O . VAL A 1 83 ? -22.718 -8.895 17.826 1.00 64.69 83 VAL A O 1
ATOM 710 N N . TYR A 1 84 ? -21.039 -10.014 16.832 1.00 59.50 84 TYR A N 1
ATOM 711 C CA . TYR A 1 84 ? -21.477 -9.761 15.454 1.00 59.50 84 TYR A CA 1
ATOM 712 C C . TYR A 1 84 ? -22.760 -10.497 15.062 1.00 59.50 84 TYR A C 1
ATOM 714 O O . TYR A 1 84 ? -23.509 -9.966 14.259 1.00 59.50 84 TYR A O 1
ATOM 722 N N . ASP A 1 85 ? -23.039 -11.675 15.625 1.00 66.06 85 ASP A N 1
ATOM 723 C CA . ASP A 1 85 ? -24.291 -12.399 15.340 1.00 66.06 85 ASP A CA 1
ATOM 724 C C . ASP A 1 85 ? -25.527 -11.722 15.970 1.00 66.06 85 ASP A C 1
ATOM 726 O O . ASP A 1 85 ? -26.661 -12.097 15.675 1.00 66.06 85 ASP A O 1
ATOM 730 N N . TYR A 1 86 ? -25.316 -10.750 16.864 1.00 60.50 86 TYR A N 1
ATOM 731 C CA . TYR A 1 86 ? -26.364 -10.098 17.653 1.00 60.50 86 TYR A CA 1
ATOM 732 C C . TYR A 1 86 ? -26.628 -8.633 17.257 1.00 60.50 86 TYR A C 1
ATOM 734 O O . TYR A 1 86 ? -27.614 -8.060 17.725 1.00 60.50 86 TYR A O 1
ATOM 742 N N . LEU A 1 87 ? -25.745 -8.030 16.449 1.00 57.97 87 LEU A N 1
ATOM 743 C CA . LEU A 1 87 ? -25.840 -6.663 15.914 1.00 57.97 87 LEU A CA 1
ATOM 744 C C . LEU A 1 87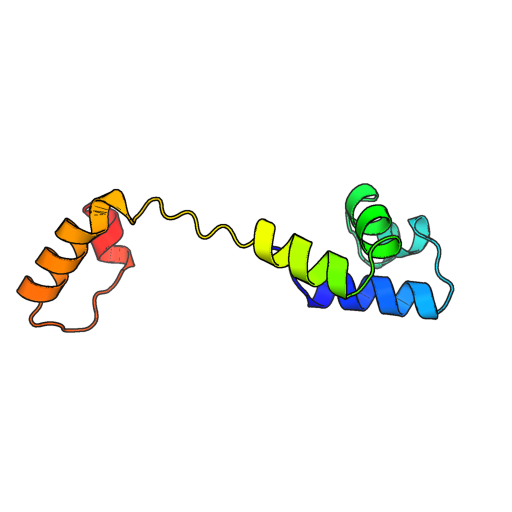 ? -26.270 -6.707 14.446 1.00 57.97 87 LEU A C 1
ATOM 746 O O . LEU A 1 87 ? -27.174 -5.923 14.090 1.00 57.97 87 LEU A O 1
#

Radius of gyration: 20.35 Å; chains: 1; bounding box: 44×24×51 Å